Protein AF-A0A7W0FW76-F1 (afdb_monomer_lite)

Structure (mmCIF, N/CA/C/O backbone):
data_AF-A0A7W0FW76-F1
#
_entry.id   AF-A0A7W0FW76-F1
#
loop_
_atom_site.group_PDB
_atom_site.id
_atom_site.type_symbol
_atom_site.label_atom_id
_atom_site.label_alt_id
_atom_site.label_comp_id
_atom_site.label_asym_id
_atom_site.label_entity_id
_atom_site.label_seq_id
_atom_site.pdbx_PDB_ins_code
_atom_site.Cartn_x
_atom_site.Cartn_y
_atom_site.Cartn_z
_atom_site.occupancy
_atom_site.B_iso_or_equiv
_atom_site.auth_seq_id
_atom_site.auth_comp_id
_atom_site.auth_asym_id
_atom_site.auth_atom_id
_atom_site.pdbx_PDB_model_num
ATOM 1 N N . MET A 1 1 ? -21.745 -3.513 -16.813 1.00 63.69 1 MET A N 1
ATOM 2 C CA . MET A 1 1 ? -21.769 -2.689 -15.583 1.00 63.69 1 MET A CA 1
ATOM 3 C C . MET A 1 1 ? -21.182 -1.327 -15.890 1.00 63.69 1 MET A C 1
ATOM 5 O O . MET A 1 1 ? -20.196 -1.260 -16.612 1.00 63.69 1 MET A O 1
ATOM 9 N N . SER A 1 2 ? -21.783 -0.258 -15.371 1.00 90.31 2 SER A N 1
ATOM 10 C CA . SER A 1 2 ? -21.214 1.093 -15.456 1.00 90.31 2 SER A CA 1
ATOM 11 C C . SER A 1 2 ? -19.987 1.213 -14.546 1.00 90.31 2 SER A C 1
ATOM 13 O O . SER A 1 2 ? -19.955 0.610 -13.474 1.00 90.31 2 SER A O 1
ATOM 15 N N . PHE A 1 3 ? -19.003 2.033 -14.925 1.00 88.31 3 PHE A N 1
ATOM 16 C CA . PHE A 1 3 ? -17.805 2.296 -14.116 1.00 88.31 3 PHE A CA 1
ATOM 17 C C . PHE A 1 3 ? -18.139 2.738 -12.682 1.00 88.31 3 PHE A C 1
ATOM 19 O O . PHE A 1 3 ? -17.510 2.291 -11.726 1.00 88.31 3 PHE A O 1
ATOM 26 N N . ARG A 1 4 ? -19.196 3.545 -12.510 1.00 91.56 4 ARG A N 1
ATOM 27 C CA . ARG A 1 4 ? -19.672 3.960 -11.180 1.00 91.56 4 ARG A CA 1
ATOM 28 C C . ARG A 1 4 ? -20.086 2.774 -10.312 1.00 91.56 4 ARG A C 1
ATOM 30 O O . ARG A 1 4 ? -19.765 2.756 -9.135 1.00 91.56 4 ARG A O 1
ATOM 37 N N . GLN A 1 5 ? -20.762 1.783 -10.894 1.00 91.81 5 GLN A N 1
ATOM 38 C CA . GLN A 1 5 ? -21.201 0.590 -10.164 1.00 91.81 5 GLN A CA 1
ATOM 39 C C . GLN A 1 5 ? -20.006 -0.255 -9.715 1.00 91.81 5 GLN A C 1
ATOM 41 O O . GLN A 1 5 ? -20.009 -0.754 -8.596 1.00 91.81 5 GLN A O 1
ATOM 46 N N . ILE A 1 6 ? -18.970 -0.358 -10.554 1.00 89.75 6 ILE A N 1
ATOM 47 C CA . ILE A 1 6 ? -17.726 -1.063 -10.214 1.00 89.75 6 ILE A CA 1
ATOM 48 C C . ILE A 1 6 ? -17.043 -0.383 -9.025 1.00 89.75 6 ILE A C 1
ATOM 50 O O . ILE A 1 6 ? -16.698 -1.052 -8.056 1.00 89.75 6 ILE A O 1
ATOM 54 N N . LEU A 1 7 ? -16.902 0.946 -9.064 1.00 90.00 7 LEU A N 1
ATOM 55 C CA . LEU A 1 7 ? -16.303 1.698 -7.961 1.00 90.00 7 LEU A CA 1
ATOM 56 C C . LEU A 1 7 ? -17.128 1.618 -6.674 1.00 90.00 7 LEU A C 1
ATOM 58 O O . LEU A 1 7 ? -16.552 1.460 -5.603 1.00 90.00 7 LEU A O 1
ATOM 62 N N . SER A 1 8 ? -18.458 1.701 -6.761 1.00 91.88 8 SER A N 1
ATOM 63 C CA . SER A 1 8 ? -19.329 1.539 -5.595 1.00 91.88 8 SER A CA 1
ATOM 64 C C . SER A 1 8 ? -19.184 0.149 -4.981 1.00 91.88 8 SER A C 1
ATOM 66 O O . SER A 1 8 ? -18.989 0.048 -3.775 1.00 91.88 8 SER A O 1
ATOM 68 N N . GLN A 1 9 ? -19.201 -0.908 -5.799 1.00 91.06 9 GLN A N 1
ATOM 69 C CA . GLN A 1 9 ? -19.038 -2.278 -5.317 1.00 91.06 9 GLN A CA 1
ATOM 70 C C . GLN A 1 9 ? -17.660 -2.500 -4.686 1.00 91.06 9 GLN A C 1
ATOM 72 O O . GLN A 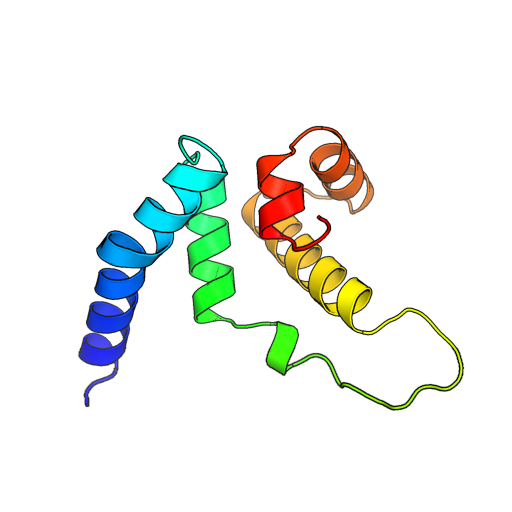1 9 ? -17.558 -3.088 -3.611 1.00 91.06 9 GLN A O 1
ATOM 77 N N . PHE A 1 10 ? -16.606 -2.003 -5.335 1.00 92.25 10 PHE A N 1
ATOM 78 C CA . PHE A 1 10 ? -15.251 -2.018 -4.796 1.00 92.25 10 PHE A CA 1
ATOM 79 C C . PHE A 1 10 ? -15.199 -1.332 -3.430 1.00 92.25 10 PHE A C 1
ATOM 81 O O . PHE A 1 10 ? -14.727 -1.916 -2.458 1.00 92.25 10 PHE A O 1
ATOM 88 N N . TRP A 1 11 ? -15.732 -0.112 -3.338 1.00 93.38 11 TRP A N 1
ATOM 89 C CA . TRP A 1 11 ? -15.698 0.667 -2.108 1.00 93.38 11 TRP A CA 1
ATOM 90 C C . TRP A 1 11 ? -16.475 -0.012 -0.979 1.00 93.38 11 TRP A C 1
ATOM 92 O O . TRP A 1 11 ? -15.986 -0.063 0.148 1.00 93.38 11 TRP A O 1
ATOM 102 N N . SER A 1 12 ? -17.627 -0.618 -1.282 1.00 93.19 12 SER A N 1
ATOM 103 C CA . SER A 1 12 ? -18.369 -1.437 -0.321 1.00 93.19 12 SER A CA 1
ATOM 104 C C . SER A 1 12 ? -17.535 -2.615 0.191 1.00 93.19 12 SER A C 1
ATOM 106 O O . SER A 1 12 ? -17.469 -2.828 1.399 1.00 93.19 12 SER A O 1
ATOM 108 N N . ASN A 1 13 ? -16.840 -3.341 -0.688 1.00 93.38 13 ASN A N 1
ATOM 109 C CA . ASN A 1 13 ? -15.982 -4.455 -0.272 1.00 93.38 13 ASN A CA 1
ATOM 110 C C . ASN A 1 13 ? -14.820 -3.977 0.619 1.00 93.38 13 ASN A C 1
ATOM 112 O O . ASN A 1 13 ? -14.529 -4.585 1.651 1.00 93.38 13 ASN A O 1
ATOM 116 N N . VAL A 1 14 ? -14.180 -2.858 0.265 1.00 93.06 14 VAL A N 1
ATOM 117 C CA . VAL A 1 14 ? -13.092 -2.277 1.064 1.00 93.06 14 VAL A CA 1
ATOM 118 C C . VAL A 1 14 ? -13.586 -1.878 2.460 1.00 93.06 14 VAL A C 1
ATOM 120 O O . VAL A 1 14 ? -12.960 -2.226 3.461 1.00 93.06 14 VAL A O 1
ATOM 123 N N . GLN A 1 15 ? -14.726 -1.187 2.538 1.00 91.50 15 GLN A N 1
ATOM 124 C CA . GLN A 1 15 ? -15.272 -0.679 3.797 1.00 91.50 15 GLN A CA 1
ATOM 125 C C . GLN A 1 15 ? -15.796 -1.778 4.723 1.00 91.50 15 GLN A C 1
ATOM 127 O O . GLN A 1 15 ? -15.529 -1.735 5.921 1.00 91.50 15 GLN A O 1
ATOM 132 N N . TYR A 1 16 ? -16.557 -2.736 4.192 1.00 92.44 16 TYR A N 1
ATOM 133 C CA . TYR A 1 16 ? -17.288 -3.704 5.016 1.00 92.44 16 TYR A CA 1
ATOM 134 C C . TYR A 1 16 ? -16.569 -5.042 5.180 1.00 92.44 16 TYR A C 1
ATOM 136 O O . TYR A 1 16 ? -16.943 -5.827 6.049 1.00 92.44 16 TYR A O 1
ATOM 144 N N . THR A 1 17 ? -15.548 -5.323 4.369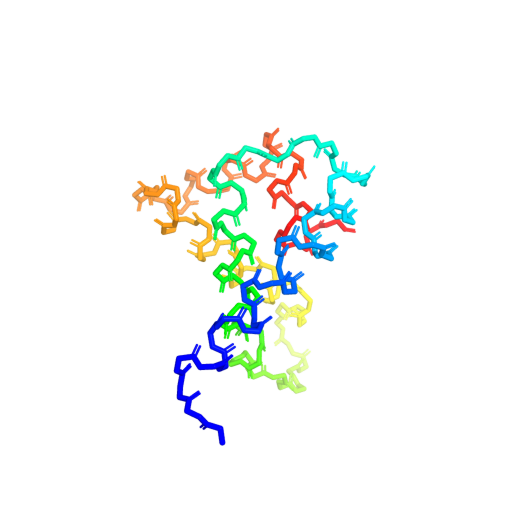 1.00 92.62 17 THR A N 1
ATOM 145 C CA . THR A 1 17 ? -14.833 -6.606 4.408 1.00 92.62 17 THR A CA 1
ATOM 146 C C . THR A 1 17 ? -13.355 -6.412 4.706 1.00 92.62 17 THR A C 1
ATOM 148 O O . THR A 1 17 ? -12.874 -6.924 5.714 1.00 92.62 17 THR A O 1
ATOM 151 N N . LEU A 1 18 ? -12.648 -5.631 3.885 1.00 92.25 18 LEU A N 1
ATOM 152 C CA . LEU A 1 18 ? -11.191 -5.528 3.976 1.00 92.25 18 LEU A CA 1
ATOM 153 C C . LEU A 1 18 ? -10.725 -4.801 5.244 1.00 92.25 18 LEU A C 1
ATOM 155 O O . LEU A 1 18 ? -9.915 -5.348 5.991 1.00 92.25 18 LEU A O 1
ATOM 159 N N . PHE A 1 19 ? -11.230 -3.591 5.519 1.00 93.88 19 PHE A N 1
ATOM 160 C CA . PHE A 1 19 ? -10.807 -2.849 6.714 1.00 93.88 19 PHE A CA 1
ATOM 161 C C . PHE A 1 19 ? -11.133 -3.580 8.018 1.00 93.88 19 PHE A C 1
ATOM 163 O O . PHE A 1 19 ? -10.215 -3.726 8.820 1.00 93.88 19 PHE A O 1
ATOM 170 N N . PRO A 1 20 ? -12.350 -4.121 8.234 1.00 94.38 20 PRO A N 1
ATOM 171 C CA . PRO A 1 20 ? -12.644 -4.847 9.466 1.00 94.38 20 PRO A CA 1
ATOM 172 C C . PRO A 1 20 ? -11.778 -6.095 9.662 1.00 94.38 20 PRO A C 1
ATOM 174 O O . PRO A 1 20 ? -11.502 -6.468 10.797 1.00 94.38 20 PRO A O 1
ATOM 177 N N . GLN A 1 21 ? -11.364 -6.768 8.583 1.00 92.56 21 GLN A N 1
ATOM 178 C CA . GLN A 1 21 ? -10.434 -7.896 8.677 1.00 92.56 21 GLN A CA 1
ATOM 179 C C . GLN A 1 21 ? -9.026 -7.427 9.045 1.00 92.56 21 GLN A C 1
ATOM 181 O O . GLN A 1 21 ? -8.437 -7.957 9.980 1.00 92.56 21 GLN A O 1
ATOM 186 N N . LEU A 1 22 ? -8.515 -6.391 8.378 1.00 91.19 22 LEU A N 1
ATOM 187 C CA . LEU A 1 22 ? -7.191 -5.848 8.678 1.00 91.19 22 LEU A CA 1
ATOM 188 C C . LEU A 1 22 ? -7.106 -5.262 10.090 1.00 91.19 22 LEU A C 1
ATOM 190 O O . LEU A 1 22 ? -6.108 -5.469 10.771 1.00 91.19 22 LEU A O 1
ATOM 194 N N . GLU A 1 23 ? -8.144 -4.566 10.551 1.00 93.94 23 GLU A N 1
ATOM 195 C CA . GLU A 1 23 ? -8.168 -3.956 11.883 1.00 93.94 23 GLU A CA 1
ATOM 196 C C . GLU A 1 23 ? -8.211 -4.996 13.012 1.00 93.94 23 GLU A C 1
ATOM 198 O O . GLU A 1 23 ? -7.726 -4.721 14.109 1.00 93.94 23 GLU A O 1
ATOM 203 N N . LYS A 1 24 ? -8.712 -6.214 12.755 1.00 92.12 24 LYS A N 1
ATOM 204 C CA . LYS A 1 24 ? -8.616 -7.327 13.717 1.00 92.12 24 LYS A CA 1
ATOM 205 C C . LYS A 1 24 ? -7.171 -7.771 13.942 1.00 92.12 24 LYS A C 1
ATOM 207 O O . LYS A 1 24 ? -6.803 -8.060 15.076 1.00 92.12 24 LYS A O 1
ATOM 212 N N . ASP A 1 25 ? -6.365 -7.795 12.883 1.00 88.81 25 ASP A N 1
ATOM 213 C CA . ASP A 1 25 ? -4.990 -8.305 12.930 1.00 88.81 25 ASP A CA 1
ATOM 214 C C . ASP A 1 25 ? -3.954 -7.216 13.258 1.00 88.81 25 ASP A C 1
ATOM 216 O O . ASP A 1 25 ? -2.893 -7.497 13.825 1.00 88.81 25 ASP A O 1
ATOM 220 N N . LEU A 1 26 ? -4.232 -5.971 12.862 1.00 89.62 26 LEU A N 1
ATOM 221 C CA . LEU A 1 26 ? -3.315 -4.830 12.946 1.00 89.62 26 LEU A CA 1
ATOM 222 C C . LEU A 1 26 ? -3.699 -3.813 14.026 1.00 89.62 26 LEU A C 1
ATOM 224 O O . LEU A 1 26 ? -2.885 -2.941 14.334 1.00 89.62 26 LEU A O 1
ATOM 228 N N . GLY A 1 27 ? -4.907 -3.904 14.585 1.00 91.38 27 GLY A N 1
ATOM 229 C CA . GLY A 1 27 ? -5.513 -2.835 15.378 1.00 91.38 27 GLY A CA 1
ATOM 230 C C . GLY A 1 27 ? -6.091 -1.718 14.503 1.00 91.38 27 GLY A C 1
ATOM 231 O O . GLY A 1 27 ? -6.097 -1.807 13.276 1.00 91.38 27 GLY A O 1
ATOM 232 N N . GLU A 1 28 ? -6.577 -0.651 15.138 1.00 92.62 28 GLU A N 1
ATOM 233 C CA . GLU A 1 28 ? -7.194 0.482 14.440 1.00 92.62 28 GLU A CA 1
ATOM 234 C C . GLU A 1 28 ? -6.241 1.089 13.395 1.00 92.62 28 GLU A C 1
ATOM 236 O O . GLU A 1 28 ? -5.083 1.405 13.685 1.00 92.62 28 GLU A O 1
ATOM 241 N N . LEU A 1 29 ? -6.728 1.231 12.158 1.00 92.38 29 LEU A N 1
ATOM 242 C CA . LEU A 1 29 ? -5.951 1.800 11.062 1.00 92.38 29 LEU A CA 1
ATOM 243 C C . LEU A 1 29 ? -6.139 3.318 11.011 1.00 92.38 29 LEU A C 1
ATOM 245 O O . LEU A 1 29 ? -7.264 3.818 10.909 1.00 92.38 29 LEU A O 1
ATOM 249 N N . SER A 1 30 ? -5.027 4.054 10.982 1.00 92.81 30 SER A N 1
ATOM 250 C CA . SER A 1 30 ? -5.049 5.498 10.735 1.00 92.81 30 SER A CA 1
ATOM 251 C C . SER A 1 30 ? -5.631 5.816 9.342 1.00 92.81 30 SER A C 1
ATOM 253 O O . SER A 1 30 ? -5.551 4.986 8.425 1.00 92.81 30 SER A O 1
ATOM 255 N N . PRO A 1 31 ? -6.212 7.018 9.139 1.00 93.56 31 PRO A N 1
ATOM 256 C CA . PRO A 1 31 ? -6.746 7.443 7.844 1.00 93.56 31 PRO A CA 1
ATOM 257 C C . PRO A 1 31 ? -5.756 7.280 6.683 1.00 93.56 31 PRO A C 1
ATOM 259 O O . PRO A 1 31 ? -6.152 6.893 5.581 1.00 93.56 31 PRO A O 1
ATOM 262 N N . ASP A 1 32 ? -4.470 7.526 6.933 1.00 93.88 32 ASP A N 1
ATOM 263 C CA . ASP A 1 32 ? -3.424 7.399 5.919 1.00 93.88 32 ASP A CA 1
ATOM 264 C C . ASP A 1 32 ? -3.173 5.930 5.541 1.00 93.88 32 ASP A C 1
ATOM 266 O O . ASP A 1 32 ? -3.025 5.614 4.356 1.00 93.88 32 ASP A O 1
ATOM 270 N N . HIS A 1 33 ? -3.212 5.007 6.508 1.00 94.88 33 HIS A N 1
ATOM 271 C CA . HIS A 1 33 ? -3.107 3.566 6.251 1.00 94.88 33 HIS A CA 1
ATOM 272 C C . HIS A 1 33 ? -4.335 3.025 5.526 1.00 94.88 33 HIS A C 1
ATOM 274 O O . HIS A 1 33 ? -4.183 2.269 4.568 1.00 94.88 33 HIS A O 1
ATOM 280 N N . LYS A 1 34 ? -5.547 3.454 5.905 1.00 95.44 34 LYS A N 1
ATOM 281 C CA . LYS A 1 34 ? -6.787 3.100 5.186 1.00 95.44 34 LYS A CA 1
ATOM 282 C C . LYS A 1 34 ? -6.721 3.540 3.729 1.00 95.44 34 LYS A C 1
ATOM 284 O O . LYS A 1 34 ? -7.043 2.771 2.823 1.00 95.44 34 LYS A O 1
ATOM 289 N N . LYS A 1 35 ? -6.246 4.765 3.493 1.00 95.94 35 LYS A N 1
ATOM 290 C CA . LYS A 1 35 ? -6.037 5.300 2.147 1.00 95.94 35 LYS A CA 1
ATOM 291 C C . LYS A 1 35 ? -5.012 4.481 1.364 1.00 95.94 35 LYS A C 1
ATOM 293 O O . LYS A 1 35 ? -5.262 4.164 0.204 1.00 95.94 35 LYS A O 1
ATOM 298 N N . LEU A 1 36 ? -3.885 4.126 1.982 1.00 96.56 36 LEU A N 1
ATOM 299 C CA . LEU A 1 36 ? -2.867 3.281 1.357 1.00 96.56 36 LEU A CA 1
ATOM 300 C C . LEU A 1 36 ? -3.442 1.921 0.951 1.00 96.56 36 LEU A C 1
ATOM 302 O O . LEU A 1 36 ? -3.310 1.536 -0.206 1.00 96.56 36 LEU A O 1
ATOM 306 N N . VAL A 1 37 ? -4.111 1.226 1.872 1.00 95.50 37 VAL A N 1
ATOM 307 C CA . VAL A 1 37 ? -4.725 -0.086 1.622 1.00 95.50 37 VAL A CA 1
ATOM 308 C C . VAL A 1 37 ? -5.723 -0.014 0.468 1.00 95.50 37 VAL A C 1
ATOM 310 O O . VAL A 1 37 ? -5.647 -0.825 -0.449 1.00 95.50 37 VAL A O 1
ATOM 313 N N . ALA A 1 38 ? -6.608 0.987 0.456 1.00 95.25 38 ALA A N 1
ATOM 314 C CA . ALA A 1 38 ? -7.574 1.157 -0.627 1.00 95.25 38 ALA A CA 1
ATOM 315 C C . ALA A 1 38 ? -6.899 1.389 -1.991 1.00 95.25 38 ALA A C 1
ATOM 317 O O . ALA A 1 38 ? -7.355 0.860 -3.002 1.00 95.25 38 ALA A O 1
ATOM 318 N N . ILE A 1 39 ? -5.804 2.157 -2.033 1.00 95.38 39 ILE A N 1
ATOM 319 C CA . ILE A 1 39 ? -5.038 2.376 -3.268 1.00 95.38 39 ILE A CA 1
ATOM 320 C C . ILE A 1 39 ? -4.359 1.083 -3.719 1.00 95.38 39 ILE A C 1
ATOM 322 O O . ILE A 1 39 ? -4.403 0.769 -4.905 1.00 95.38 39 ILE A O 1
ATOM 326 N N . LEU A 1 40 ? -3.744 0.333 -2.802 1.00 94.88 40 LEU A N 1
ATOM 327 C CA . LEU A 1 40 ? -3.099 -0.938 -3.129 1.00 94.88 40 LEU A CA 1
ATOM 328 C C . LEU A 1 40 ? -4.107 -1.960 -3.661 1.00 94.88 40 LEU A C 1
ATOM 330 O O . LEU A 1 40 ? -3.819 -2.609 -4.661 1.00 94.88 40 LEU A O 1
ATOM 334 N N . GLU A 1 41 ? -5.295 -2.042 -3.063 1.00 93.62 41 GLU A N 1
ATOM 335 C CA . GLU A 1 41 ? -6.356 -2.953 -3.504 1.00 93.62 41 GLU A CA 1
ATOM 336 C C . GLU A 1 41 ? -6.943 -2.554 -4.866 1.00 93.62 41 GLU A C 1
ATOM 338 O O . GLU A 1 41 ? -7.313 -3.411 -5.663 1.00 93.62 41 GLU A O 1
ATOM 343 N N . LEU A 1 42 ? -7.004 -1.253 -5.170 1.00 92.25 42 LEU A N 1
ATOM 344 C CA . LEU A 1 42 ? -7.488 -0.771 -6.465 1.00 92.25 42 LEU A CA 1
ATOM 345 C C . LEU A 1 42 ? -6.448 -0.949 -7.577 1.00 92.25 42 LEU A C 1
ATOM 347 O O . LEU A 1 42 ? -6.787 -1.343 -8.690 1.00 92.25 42 LEU A O 1
ATOM 351 N N . VAL A 1 43 ? -5.192 -0.597 -7.294 1.00 92.62 43 VAL A N 1
ATOM 352 C CA . VAL A 1 43 ? -4.108 -0.577 -8.286 1.00 92.62 43 VAL A CA 1
ATOM 353 C C . VAL A 1 43 ? -3.520 -1.966 -8.497 1.00 92.62 43 VAL A C 1
ATOM 355 O O . VAL A 1 43 ? -3.102 -2.259 -9.611 1.00 92.62 43 VAL A O 1
ATOM 358 N N . ARG A 1 44 ? -3.465 -2.801 -7.450 1.00 91.06 44 ARG A N 1
ATOM 359 C CA . ARG A 1 44 ? -2.884 -4.157 -7.467 1.00 91.06 44 ARG A CA 1
ATOM 360 C C . ARG A 1 44 ? -1.523 -4.170 -8.158 1.00 91.06 44 ARG A C 1
ATOM 362 O O . ARG A 1 44 ? -1.283 -4.889 -9.127 1.00 91.06 44 ARG A O 1
ATOM 369 N N . ILE A 1 45 ? -0.632 -3.295 -7.678 1.00 92.06 45 ILE A N 1
ATOM 370 C CA . ILE A 1 45 ? 0.646 -2.964 -8.328 1.00 92.06 45 ILE A CA 1
ATOM 371 C C . ILE A 1 45 ? 1.515 -4.195 -8.609 1.00 92.06 45 ILE A C 1
ATOM 373 O O . ILE A 1 45 ? 2.337 -4.190 -9.519 1.00 92.06 45 ILE A O 1
ATOM 377 N N . GLU A 1 46 ? 1.320 -5.263 -7.846 1.00 87.06 46 GLU A N 1
ATOM 378 C CA . GLU A 1 46 ? 2.055 -6.516 -7.941 1.00 87.06 46 GLU A CA 1
ATOM 379 C C . GLU A 1 46 ? 1.784 -7.246 -9.257 1.00 87.06 46 GLU A C 1
ATOM 381 O O . GLU A 1 46 ? 2.663 -7.955 -9.743 1.00 87.06 46 GLU A O 1
ATOM 386 N N . GLU A 1 47 ? 0.613 -7.040 -9.869 1.00 90.19 47 GLU A N 1
ATOM 387 C CA . GLU A 1 47 ? 0.276 -7.607 -11.182 1.00 90.19 47 GLU A CA 1
ATOM 388 C C . GLU A 1 47 ? 1.124 -7.011 -12.310 1.00 90.19 47 GLU A C 1
ATOM 390 O O . GLU A 1 47 ? 1.340 -7.650 -13.339 1.00 90.19 47 GLU A O 1
ATOM 395 N N . PHE A 1 48 ? 1.667 -5.812 -12.094 1.00 89.06 48 PHE A N 1
ATOM 396 C CA . PHE A 1 48 ? 2.527 -5.110 -13.045 1.00 89.06 48 PHE A CA 1
ATOM 397 C C . PHE A 1 48 ? 4.017 -5.389 -12.816 1.00 89.06 48 PHE A C 1
ATOM 399 O O . PHE A 1 48 ? 4.867 -4.847 -13.525 1.00 89.06 48 PHE A O 1
ATOM 406 N N . ILE A 1 49 ? 4.362 -6.232 -11.836 1.00 85.12 49 ILE A N 1
ATOM 407 C CA . ILE A 1 49 ? 5.746 -6.606 -11.551 1.00 85.12 49 ILE A CA 1
ATOM 408 C C . ILE A 1 49 ? 6.050 -7.921 -12.274 1.00 85.12 49 ILE A C 1
ATOM 410 O O . ILE A 1 49 ? 5.539 -8.977 -11.887 1.00 85.12 49 ILE A O 1
ATOM 414 N N . PRO A 1 50 ? 6.915 -7.912 -13.305 1.00 75.81 50 PRO A N 1
ATOM 415 C CA . PRO A 1 50 ? 7.218 -9.120 -14.050 1.00 75.81 50 PRO A CA 1
ATOM 416 C C . PRO A 1 50 ? 7.868 -10.168 -13.145 1.00 75.81 50 PRO A C 1
ATOM 418 O O . PRO A 1 50 ? 8.920 -9.963 -12.531 1.00 75.81 50 PRO A O 1
ATOM 421 N N . CYS A 1 51 ? 7.241 -11.338 -13.115 1.00 65.19 51 CYS A N 1
ATOM 422 C CA . CYS A 1 51 ? 7.690 -12.513 -12.383 1.00 65.19 51 CYS A CA 1
ATOM 423 C C . CYS A 1 51 ? 8.648 -13.328 -13.257 1.00 65.19 51 CYS A C 1
ATOM 425 O O . CYS A 1 51 ? 8.364 -14.468 -13.616 1.00 65.19 51 CYS A O 1
ATOM 427 N N . GLY A 1 52 ? 9.754 -12.721 -13.686 1.00 63.66 52 GLY A N 1
ATOM 428 C CA . GLY A 1 52 ? 10.756 -13.453 -14.456 1.00 63.66 52 GLY A CA 1
ATOM 429 C C . GLY A 1 52 ? 11.431 -14.517 -13.589 1.00 63.66 52 GLY A C 1
ATOM 430 O O . GLY A 1 52 ? 11.739 -14.252 -12.425 1.00 63.66 52 GLY A O 1
ATOM 431 N N . ARG A 1 53 ? 11.709 -15.697 -14.164 1.00 58.28 53 ARG A N 1
ATOM 432 C CA . ARG A 1 53 ? 12.650 -16.689 -13.608 1.00 58.28 53 ARG A CA 1
ATOM 433 C C . ARG A 1 53 ? 14.069 -16.126 -13.700 1.00 58.28 53 ARG A C 1
ATOM 435 O O . ARG A 1 53 ? 14.884 -16.577 -14.496 1.00 58.28 53 ARG A O 1
ATOM 442 N N . PHE A 1 54 ? 14.342 -15.067 -12.954 1.00 58.16 54 PHE A N 1
ATOM 443 C CA . PHE A 1 54 ? 15.690 -14.547 -12.846 1.00 58.16 54 PHE A CA 1
ATOM 444 C C . PHE A 1 54 ? 16.462 -15.497 -11.940 1.00 58.16 54 PHE A C 1
ATOM 446 O O . PHE A 1 54 ? 16.135 -15.642 -10.767 1.00 58.16 54 PHE A O 1
ATOM 453 N N . THR A 1 55 ? 17.473 -16.155 -12.499 1.00 58.50 55 THR A N 1
ATOM 454 C CA . THR A 1 55 ? 18.419 -16.984 -11.743 1.00 58.50 55 THR A CA 1
ATOM 455 C C . THR A 1 55 ? 19.300 -16.140 -10.818 1.00 58.50 55 THR A C 1
ATOM 457 O O . THR A 1 55 ? 19.863 -16.677 -9.873 1.00 58.50 55 THR A O 1
ATOM 460 N N . ASN A 1 56 ? 19.354 -14.818 -11.044 1.00 68.12 56 ASN A N 1
ATOM 461 C CA . ASN A 1 56 ? 20.144 -13.849 -10.289 1.00 68.12 56 ASN A CA 1
ATOM 462 C C . ASN A 1 56 ? 19.300 -12.607 -9.935 1.00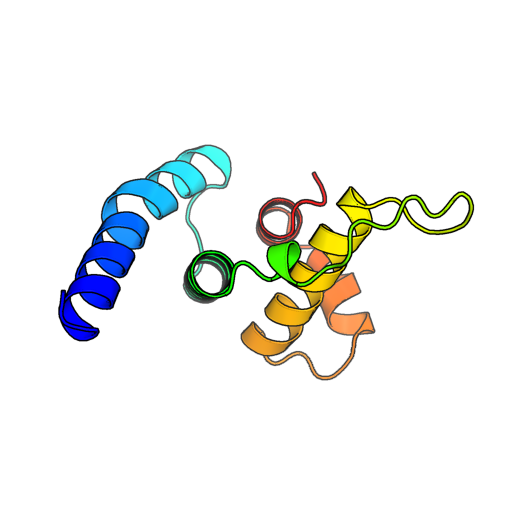 68.12 56 ASN A C 1
ATOM 464 O O . ASN A 1 56 ? 18.666 -12.015 -10.811 1.00 68.12 56 ASN A O 1
ATOM 468 N N . GLY A 1 57 ? 19.317 -12.175 -8.668 1.00 72.38 57 GLY A N 1
ATOM 469 C CA . GLY A 1 57 ? 18.670 -10.939 -8.204 1.00 72.38 57 GLY A CA 1
ATOM 470 C C . GLY A 1 57 ? 17.767 -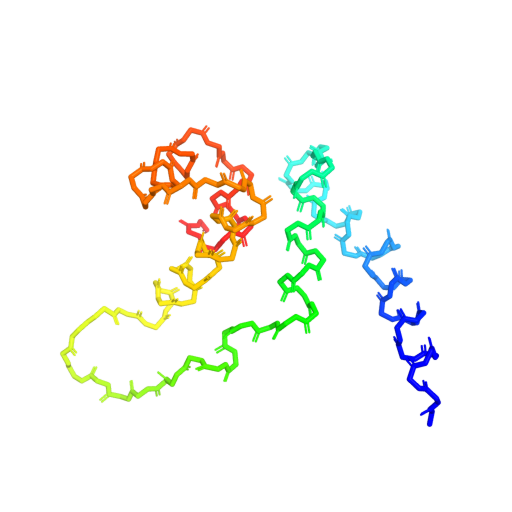11.122 -6.979 1.00 72.38 57 GLY A C 1
ATOM 471 O O . GLY A 1 57 ? 17.757 -12.169 -6.344 1.00 72.38 57 GLY A O 1
ATOM 472 N N . ARG A 1 58 ? 17.009 -10.074 -6.632 1.00 70.88 58 ARG A N 1
ATOM 473 C CA . ARG A 1 58 ? 16.101 -10.054 -5.471 1.00 70.88 58 ARG A CA 1
ATOM 474 C C . ARG A 1 58 ? 14.852 -10.914 -5.720 1.00 70.88 58 ARG A C 1
ATOM 476 O O . ARG A 1 58 ? 14.317 -10.870 -6.836 1.00 70.88 58 ARG A O 1
ATOM 483 N N . LEU A 1 59 ? 14.401 -11.644 -4.693 1.00 73.31 59 LEU A N 1
ATOM 484 C CA . LEU A 1 59 ? 13.226 -12.528 -4.725 1.00 73.31 59 LEU A CA 1
ATOM 485 C C . LEU A 1 59 ? 11.951 -11.773 -5.124 1.00 73.31 59 LEU A C 1
ATOM 487 O O . LEU A 1 59 ? 11.875 -10.549 -5.006 1.00 73.31 59 LEU A O 1
ATOM 491 N N . LYS A 1 60 ? 10.958 -12.493 -5.652 1.00 69.12 60 LYS A N 1
ATOM 492 C CA . LYS A 1 60 ? 9.728 -11.892 -6.189 1.00 69.12 60 LYS A CA 1
ATOM 493 C C . LYS A 1 60 ? 8.907 -11.221 -5.085 1.00 69.12 60 LYS A C 1
ATOM 495 O O . LYS A 1 60 ? 8.419 -10.113 -5.290 1.00 69.12 60 LYS A O 1
ATOM 500 N N . GLU A 1 61 ? 8.806 -11.866 -3.932 1.00 70.50 61 GLU A N 1
ATOM 501 C CA . GLU A 1 61 ? 8.062 -11.420 -2.752 1.00 70.50 61 GLU A CA 1
ATOM 502 C C . GLU A 1 61 ? 8.599 -10.066 -2.260 1.00 70.50 61 GLU A C 1
ATOM 504 O O . GLU A 1 61 ? 7.844 -9.109 -2.062 1.00 70.50 61 GLU A O 1
ATOM 509 N N . ASP A 1 62 ? 9.926 -9.927 -2.221 1.00 82.25 62 ASP A N 1
ATOM 510 C CA . ASP A 1 62 ? 10.578 -8.663 -1.886 1.00 82.25 62 ASP A CA 1
ATOM 511 C C . ASP A 1 62 ? 10.276 -7.559 -2.916 1.00 82.25 62 ASP A C 1
ATOM 513 O O . ASP A 1 62 ? 10.248 -6.380 -2.567 1.00 82.25 62 ASP A O 1
ATOM 517 N N . ARG A 1 63 ? 10.063 -7.890 -4.200 1.00 87.56 63 ARG A N 1
ATOM 518 C CA . ARG A 1 63 ? 9.747 -6.887 -5.239 1.00 87.56 63 ARG A CA 1
ATOM 519 C C . ARG A 1 63 ? 8.339 -6.335 -5.074 1.00 87.56 63 ARG A C 1
ATOM 521 O O . ARG A 1 63 ? 8.171 -5.121 -5.181 1.00 87.56 63 ARG A O 1
ATOM 528 N N . SER A 1 64 ? 7.353 -7.190 -4.789 1.00 89.88 64 SER A N 1
ATOM 529 C CA . SER A 1 64 ? 6.001 -6.732 -4.439 1.00 89.88 64 SER A CA 1
ATOM 530 C C . SER A 1 64 ? 6.034 -5.805 -3.233 1.00 89.88 64 SER A C 1
ATOM 532 O O . SER A 1 64 ? 5.463 -4.716 -3.281 1.00 89.88 64 SER A O 1
ATOM 534 N N . ALA A 1 65 ? 6.789 -6.176 -2.199 1.00 92.75 65 ALA A N 1
ATOM 535 C CA . ALA A 1 65 ? 6.880 -5.376 -0.990 1.00 92.75 65 ALA A CA 1
ATOM 536 C C . ALA A 1 65 ? 7.583 -4.024 -1.218 1.00 92.75 65 ALA A C 1
ATOM 538 O O . ALA A 1 65 ? 7.173 -2.995 -0.673 1.00 92.75 65 ALA A O 1
ATOM 539 N N . ILE A 1 66 ? 8.589 -3.986 -2.101 1.00 92.94 66 ILE A N 1
ATOM 540 C CA . ILE A 1 66 ? 9.213 -2.739 -2.569 1.00 92.94 66 ILE A CA 1
ATOM 541 C C . ILE A 1 66 ? 8.210 -1.866 -3.332 1.00 92.94 66 ILE A C 1
ATOM 543 O O . ILE A 1 66 ? 8.129 -0.665 -3.072 1.00 92.94 66 ILE A O 1
ATOM 547 N N . ALA A 1 67 ? 7.450 -2.430 -4.271 1.00 94.06 67 ALA A N 1
ATOM 548 C CA . ALA A 1 67 ? 6.495 -1.659 -5.065 1.00 94.06 67 ALA A CA 1
ATOM 549 C C . ALA A 1 67 ? 5.388 -1.047 -4.194 1.00 94.06 67 ALA A C 1
ATOM 551 O O . ALA A 1 67 ? 5.097 0.145 -4.315 1.00 94.06 67 ALA A O 1
ATOM 552 N N . ARG A 1 68 ? 4.845 -1.824 -3.248 1.00 95.56 68 ARG A N 1
ATOM 553 C CA . ARG A 1 68 ? 3.901 -1.329 -2.235 1.00 95.56 68 ARG A CA 1
ATOM 554 C C . ARG A 1 68 ? 4.498 -0.194 -1.409 1.00 95.56 68 ARG A C 1
ATOM 556 O O . ARG A 1 68 ? 3.854 0.838 -1.230 1.00 95.56 68 ARG A O 1
ATOM 563 N N . ALA A 1 69 ? 5.752 -0.332 -0.976 1.00 95.88 69 ALA A N 1
ATOM 564 C CA . ALA A 1 69 ? 6.452 0.716 -0.239 1.00 95.88 69 ALA A CA 1
ATOM 565 C C . ALA A 1 69 ? 6.627 2.007 -1.060 1.00 95.88 69 ALA A C 1
ATOM 567 O O . ALA A 1 69 ? 6.528 3.107 -0.515 1.00 95.88 69 ALA A O 1
ATOM 568 N N . PHE A 1 70 ? 6.842 1.914 -2.375 1.00 95.56 70 PHE A N 1
ATOM 569 C CA . PHE A 1 70 ? 6.887 3.099 -3.236 1.00 95.56 70 PHE A CA 1
ATOM 570 C C . PHE A 1 70 ? 5.529 3.797 -3.353 1.00 95.56 70 PHE A C 1
ATOM 572 O O . PHE A 1 70 ? 5.491 5.028 -3.350 1.00 95.56 70 PHE A O 1
ATOM 579 N N . ILE A 1 71 ? 4.420 3.053 -3.380 1.00 96.50 71 ILE A N 1
ATOM 580 C CA . ILE A 1 71 ? 3.080 3.651 -3.292 1.00 96.50 71 ILE A CA 1
ATOM 581 C C . ILE A 1 71 ? 2.894 4.323 -1.929 1.00 96.50 71 ILE A C 1
ATOM 583 O O . ILE A 1 71 ? 2.482 5.481 -1.875 1.00 96.50 71 ILE A O 1
ATOM 587 N N . ALA A 1 72 ? 3.281 3.660 -0.837 1.00 96.69 72 ALA A N 1
ATOM 588 C CA . ALA A 1 72 ? 3.222 4.236 0.506 1.00 96.69 72 ALA A CA 1
ATOM 589 C C . ALA A 1 72 ? 4.002 5.552 0.617 1.00 96.69 72 ALA A C 1
ATOM 591 O O . ALA A 1 72 ? 3.489 6.532 1.156 1.00 96.69 72 ALA A O 1
ATOM 592 N N . LYS A 1 73 ? 5.200 5.623 0.021 1.00 96.94 73 LYS A N 1
ATOM 593 C CA . LYS A 1 73 ? 5.995 6.856 -0.064 1.00 96.94 73 LYS A CA 1
ATOM 594 C C . LYS A 1 73 ? 5.185 8.013 -0.667 1.00 96.94 73 LYS A C 1
ATOM 596 O O . LYS A 1 73 ? 5.249 9.128 -0.153 1.00 96.94 73 LYS A O 1
ATOM 601 N N . ILE A 1 74 ? 4.437 7.757 -1.743 1.00 95.81 74 ILE A N 1
ATOM 602 C CA . ILE A 1 74 ? 3.608 8.766 -2.419 1.00 95.81 74 ILE A CA 1
ATOM 603 C C . ILE A 1 74 ? 2.413 9.155 -1.542 1.00 95.81 74 ILE A C 1
ATOM 605 O O . ILE A 1 74 ? 2.150 10.345 -1.366 1.00 95.81 74 ILE A O 1
ATOM 609 N N . VAL A 1 75 ? 1.714 8.174 -0.958 1.00 95.75 75 VAL A N 1
ATOM 610 C CA . VAL A 1 75 ? 0.533 8.407 -0.106 1.00 95.75 75 VAL A CA 1
ATOM 611 C C . VAL A 1 75 ? 0.887 9.258 1.113 1.00 95.75 75 VAL A C 1
ATOM 613 O O . VAL A 1 75 ? 0.187 10.229 1.396 1.00 95.75 75 VAL A O 1
ATOM 616 N N . PHE A 1 76 ? 2.011 8.959 1.763 1.00 95.38 76 PHE A N 1
ATOM 617 C CA . PHE A 1 76 ? 2.513 9.688 2.932 1.00 95.38 76 PHE A CA 1
ATOM 618 C C . PHE A 1 76 ? 3.300 10.954 2.572 1.00 95.38 76 PHE A C 1
ATOM 620 O O . PHE A 1 76 ? 3.872 11.601 3.447 1.00 95.38 76 PHE A O 1
ATOM 627 N N . LYS A 1 77 ? 3.345 11.325 1.283 1.00 96.06 77 LYS A N 1
ATOM 628 C CA . LYS A 1 77 ? 4.022 12.531 0.776 1.00 96.06 77 LYS A CA 1
ATOM 629 C C . LYS A 1 77 ? 5.4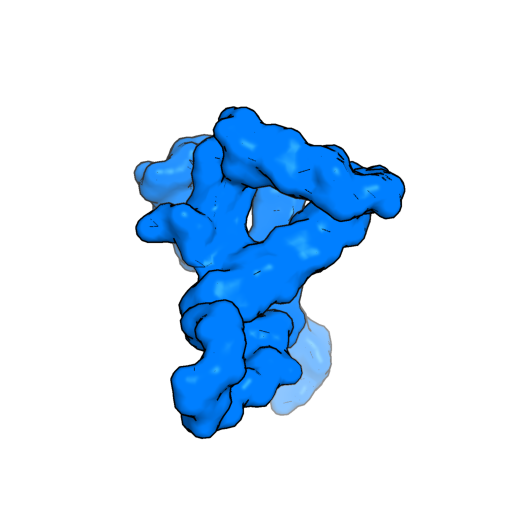88 12.625 1.222 1.00 96.06 77 LYS A C 1
ATOM 631 O O . LYS A 1 77 ? 6.004 13.706 1.503 1.00 96.06 77 LYS A O 1
ATOM 636 N N . LEU A 1 78 ? 6.177 11.486 1.282 1.00 96.00 78 LEU A N 1
ATOM 637 C CA . LEU A 1 78 ? 7.568 11.419 1.711 1.00 96.00 78 LEU A CA 1
ATOM 638 C C . LEU A 1 78 ? 8.494 11.777 0.537 1.00 96.00 78 LEU A C 1
ATOM 640 O O . LEU A 1 78 ? 8.468 11.096 -0.491 1.00 96.00 78 LEU A O 1
ATOM 644 N N . PRO A 1 79 ? 9.366 12.793 0.663 1.00 94.25 79 PRO A N 1
ATOM 645 C CA . PRO A 1 79 ? 10.182 13.252 -0.463 1.00 94.25 79 PRO A CA 1
ATOM 646 C C . PRO A 1 79 ? 11.252 12.225 -0.863 1.00 94.25 79 PRO A C 1
ATOM 648 O O . PRO A 1 79 ? 11.440 11.907 -2.042 1.00 94.25 79 PRO A O 1
ATOM 651 N N . TYR A 1 80 ? 11.924 11.631 0.124 1.00 96.06 80 TYR A N 1
ATOM 652 C CA . TYR A 1 80 ? 13.091 10.777 -0.099 1.00 96.06 80 TYR A CA 1
ATOM 653 C C . TYR A 1 80 ? 12.822 9.314 0.249 1.00 96.06 80 TYR A C 1
ATOM 655 O O . TYR A 1 80 ? 12.083 9.002 1.179 1.00 96.06 80 TYR A O 1
ATOM 663 N N . THR A 1 81 ? 13.491 8.396 -0.452 1.00 95.19 81 THR A N 1
ATOM 664 C CA . THR A 1 81 ? 13.369 6.948 -0.204 1.00 95.19 81 THR A CA 1
ATOM 665 C C . THR A 1 81 ? 13.892 6.546 1.182 1.00 95.19 81 THR A C 1
ATOM 667 O O . THR A 1 81 ? 13.355 5.644 1.815 1.00 95.19 81 THR A O 1
ATOM 670 N N . LYS A 1 82 ? 14.886 7.264 1.723 1.00 96.12 82 LYS A N 1
ATOM 671 C CA . LYS A 1 82 ? 15.355 7.054 3.104 1.00 96.12 82 LYS A CA 1
ATOM 672 C C . LYS A 1 82 ? 14.262 7.297 4.153 1.00 96.12 82 LYS A C 1
ATOM 674 O O . LYS A 1 82 ? 14.294 6.671 5.206 1.00 96.12 82 LYS A O 1
ATOM 679 N N . ASN A 1 83 ? 13.294 8.168 3.858 1.00 96.31 83 ASN A N 1
ATOM 680 C CA . ASN A 1 83 ? 12.196 8.456 4.773 1.00 96.31 83 ASN A CA 1
ATOM 681 C C . ASN A 1 83 ? 11.250 7.255 4.849 1.00 96.31 83 ASN A C 1
ATOM 683 O O . ASN A 1 83 ? 10.985 6.792 5.948 1.00 96.31 83 ASN A O 1
ATOM 687 N N . ILE A 1 84 ? 10.834 6.676 3.713 1.00 96.12 84 ILE A N 1
ATOM 688 C CA . ILE A 1 84 ? 9.968 5.483 3.745 1.00 96.12 84 ILE A CA 1
ATOM 689 C C . ILE A 1 84 ? 10.676 4.278 4.378 1.00 96.12 84 ILE A C 1
ATOM 691 O O . ILE A 1 84 ? 10.049 3.512 5.097 1.00 96.12 84 ILE A O 1
ATOM 695 N N . LEU A 1 85 ? 11.995 4.141 4.202 1.00 95.06 85 LEU A N 1
ATOM 696 C CA . LEU A 1 85 ? 12.772 3.113 4.904 1.00 95.06 85 LEU A CA 1
ATOM 697 C C . LEU A 1 85 ? 12.787 3.318 6.424 1.00 95.06 85 LEU A C 1
ATOM 699 O O . LEU A 1 85 ? 12.817 2.339 7.164 1.00 95.06 85 LEU A O 1
ATOM 703 N N . LYS A 1 86 ? 12.797 4.571 6.895 1.00 96.06 86 LYS A N 1
ATOM 704 C CA . LYS A 1 86 ? 12.690 4.890 8.322 1.00 96.06 86 LYS A CA 1
ATOM 705 C C . LYS A 1 86 ? 11.289 4.561 8.842 1.00 96.06 86 LYS A C 1
ATOM 707 O O . LYS A 1 86 ? 11.184 3.893 9.864 1.00 96.06 86 LYS A O 1
ATOM 712 N N . GLU A 1 87 ? 10.247 4.954 8.114 1.00 94.88 87 GLU A N 1
ATOM 713 C CA . GLU A 1 87 ? 8.860 4.650 8.485 1.00 94.88 87 GLU A CA 1
ATOM 714 C C . GLU A 1 87 ? 8.602 3.140 8.527 1.00 94.88 87 GLU A C 1
ATOM 716 O O . GLU A 1 87 ? 8.115 2.643 9.530 1.00 94.88 87 GLU A O 1
ATOM 721 N N . LEU A 1 88 ? 9.049 2.374 7.526 1.00 94.75 88 LEU A N 1
ATOM 722 C CA . LEU A 1 88 ? 8.922 0.908 7.507 1.00 94.75 88 LEU A CA 1
ATOM 723 C C . LEU A 1 88 ? 9.608 0.201 8.685 1.00 94.75 88 LEU A C 1
ATOM 725 O O . LEU A 1 88 ? 9.241 -0.922 9.023 1.00 94.75 88 LEU A O 1
ATO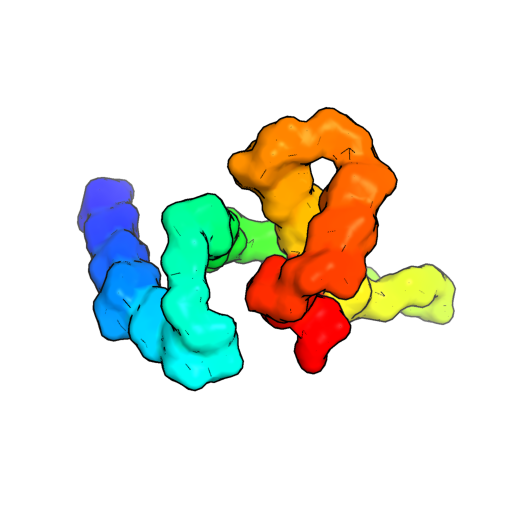M 729 N N . LYS A 1 89 ? 10.629 0.819 9.290 1.00 93.69 89 LYS A N 1
ATOM 730 C CA . LYS A 1 89 ? 11.299 0.278 10.482 1.00 93.69 89 LYS A CA 1
ATOM 731 C C . LYS A 1 89 ? 10.546 0.593 11.771 1.00 93.69 89 LYS A C 1
ATOM 733 O O . LYS A 1 89 ? 10.628 -0.190 12.712 1.00 93.69 89 LYS A O 1
ATOM 738 N N . ASN A 1 90 ? 9.863 1.733 11.821 1.00 93.62 90 ASN A N 1
ATOM 739 C CA . ASN A 1 90 ? 9.195 2.223 13.024 1.00 93.62 90 ASN A CA 1
ATOM 740 C C . ASN A 1 90 ? 7.733 1.764 13.099 1.00 93.62 90 ASN A C 1
ATOM 742 O O . ASN A 1 90 ? 7.237 1.458 14.180 1.00 93.62 90 ASN A O 1
ATOM 746 N N . ASP A 1 91 ? 7.057 1.709 11.955 1.00 94.25 91 ASP A N 1
ATOM 747 C CA . ASP A 1 91 ? 5.635 1.423 11.838 1.00 94.25 91 ASP A CA 1
ATOM 748 C C . ASP A 1 91 ? 5.398 -0.032 11.407 1.00 94.25 91 ASP A C 1
ATOM 750 O O . ASP A 1 91 ? 5.569 -0.424 10.247 1.00 94.25 91 ASP A O 1
ATOM 754 N N . LYS A 1 92 ? 4.962 -0.840 12.378 1.00 91.81 92 LYS A N 1
ATOM 755 C CA . LYS A 1 92 ? 4.631 -2.255 12.177 1.00 91.81 92 LYS A CA 1
ATOM 756 C C . LYS A 1 92 ? 3.412 -2.451 11.273 1.00 91.81 92 LYS A C 1
ATOM 758 O O . LYS A 1 92 ? 3.395 -3.403 10.495 1.00 91.81 92 LYS A O 1
ATOM 763 N N . GLN A 1 93 ? 2.411 -1.568 11.346 1.00 93.44 93 GLN A N 1
ATOM 764 C CA . GLN A 1 93 ? 1.217 -1.667 10.502 1.00 93.44 93 GLN A CA 1
ATOM 765 C C . GLN A 1 93 ? 1.599 -1.428 9.043 1.00 93.44 93 GLN A C 1
ATOM 767 O O . GLN A 1 93 ? 1.250 -2.223 8.171 1.00 93.44 93 GLN A O 1
ATOM 772 N N . LEU A 1 94 ? 2.394 -0.388 8.781 1.00 94.81 94 LEU A N 1
ATOM 773 C CA . LEU A 1 94 ? 2.906 -0.096 7.445 1.00 94.81 94 LEU A CA 1
ATOM 774 C C . LEU A 1 94 ? 3.720 -1.262 6.875 1.00 94.81 94 LEU A C 1
ATOM 776 O O . LEU A 1 94 ? 3.549 -1.631 5.710 1.00 94.81 94 LEU A O 1
ATOM 780 N N . LYS A 1 95 ? 4.596 -1.846 7.696 1.00 93.31 95 LYS A N 1
ATOM 781 C CA . LYS A 1 95 ? 5.438 -2.977 7.308 1.00 93.31 95 LYS A CA 1
ATOM 782 C C . LYS A 1 95 ? 4.606 -4.201 6.903 1.00 93.31 95 LYS A C 1
ATOM 784 O O . LYS A 1 95 ? 4.870 -4.773 5.843 1.00 93.31 95 LYS A O 1
ATOM 789 N N . LYS A 1 96 ? 3.567 -4.537 7.677 1.00 92.44 96 LYS A N 1
ATOM 790 C CA . LYS A 1 96 ? 2.611 -5.607 7.346 1.00 92.44 96 LYS A CA 1
ATOM 791 C C . LYS A 1 96 ? 1.788 -5.303 6.096 1.00 92.44 96 LYS A C 1
ATOM 793 O O . LYS A 1 96 ? 1.703 -6.148 5.214 1.00 92.44 96 LYS A O 1
ATOM 798 N N . ILE A 1 97 ? 1.249 -4.088 5.959 1.00 93.88 97 ILE A N 1
ATOM 799 C CA . ILE A 1 97 ? 0.485 -3.677 4.763 1.00 93.88 97 ILE A CA 1
ATOM 800 C C . ILE A 1 97 ? 1.342 -3.811 3.496 1.00 93.88 97 ILE A C 1
ATOM 802 O O . ILE A 1 97 ? 0.881 -4.286 2.455 1.00 93.88 97 ILE A O 1
ATOM 806 N N . CYS A 1 98 ? 2.618 -3.436 3.586 1.00 93.19 98 CYS A N 1
ATOM 807 C CA . CYS A 1 98 ? 3.554 -3.578 2.479 1.00 93.19 98 CYS A CA 1
ATOM 808 C C . CYS A 1 98 ? 3.991 -5.033 2.229 1.00 93.19 98 CYS A C 1
ATOM 810 O O . CYS A 1 98 ? 4.558 -5.283 1.175 1.00 93.19 98 CYS A O 1
ATOM 812 N N . GLY A 1 99 ? 3.712 -5.989 3.120 1.00 89.88 99 GLY A N 1
ATOM 813 C CA . GLY A 1 99 ? 4.047 -7.408 2.938 1.00 89.88 99 GLY A CA 1
ATOM 814 C C . GLY A 1 99 ? 5.498 -7.769 3.270 1.00 89.88 99 GLY A C 1
ATOM 815 O O . GLY A 1 99 ? 6.066 -8.649 2.632 1.00 89.88 99 GLY A O 1
ATOM 816 N N . TRP A 1 100 ? 6.118 -7.062 4.221 1.00 86.62 100 TRP A N 1
ATOM 817 C CA . TRP A 1 100 ? 7.470 -7.361 4.729 1.00 86.62 100 TRP A CA 1
ATOM 818 C C . TRP A 1 100 ? 7.475 -8.237 5.998 1.00 86.62 100 TRP A C 1
ATOM 820 O O . TRP A 1 100 ? 8.532 -8.438 6.601 1.00 86.62 100 TRP A O 1
ATOM 830 N N . GLU A 1 101 ? 6.302 -8.693 6.434 1.00 76.50 101 GLU A N 1
ATOM 831 C CA . GLU A 1 101 ? 6.058 -9.660 7.514 1.00 76.50 101 GLU A CA 1
ATOM 832 C C . GLU A 1 101 ? 5.051 -10.692 7.021 1.00 76.50 101 GLU A C 1
ATOM 834 O O . GLU A 1 101 ? 5.247 -11.880 7.353 1.00 76.50 101 GLU A O 1
#

Sequence (101 aa):
MSFRQILSQFWSNVQYTLFPQLEKDLGELSPDHKKLVAILELVRIEEFIPCGRFTNGRLKEDRSAIARAFIAKIVFKLPYTKNILKELKNDKQLKKICGWE

Secondary structure (DSSP, 8-state):
--HHHHHHHHHHHIIIIIHHHHHHHH-SPPHHHHHHHHHHHHH-GGGGS-----SSSS-HHHHHHHHHHHHHHHHTT-SSHHHHHHHHHH-HHHHHHTT--

Foldseek 3Di:
DDPVVVVVVLVCCLVVPVQVVLCVVQNDDDPLLSVLLSCCSVPVCLVVDDPDPPPDDDDSLVVQLVSSLVSSCVSVVPPDPVVSVVCCVVDPSSVVSSRVD

pLDDT: mean 89.45, std 9.47, range [58.16, 96.94]

Radius of gyration: 14.88 Å; chains: 1; bounding box: 42×30×31 Å